Protein AF-A0A7C7CZQ1-F1 (afdb_monomer_lite)

Secondary structure (DSSP, 8-state):
-HHHHHHHHTSSSTTSHHHHHHHHHHTTT-HHHHHHHHHHHHHHHHHHHHHHHHHS--HHHHHHHHHHHHHHHHHH----

F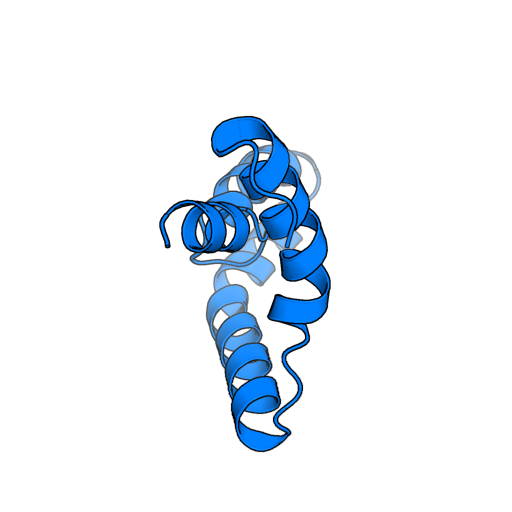oldseek 3Di:
DVLLLVLLLCPCAPPRVVVVVVCVVCCVPPVPVNVCRHVCRVVVVVVQVVCCVVVVNRPSCVVSVVVSQVVCCVPVVDHD

pLDDT: mean 91.72, std 7.41, range [58.0, 97.19]

Sequence (80 aa):
INIALAVFNLIPIPPLDGSQIFSGFMLNRNPDLVMKLQAYGPQILFGIILIGYFTGFSVIWMIMGPLVKMFMFLFSGITL

Structure (mmCIF, N/CA/C/O backbone):
data_AF-A0A7C7CZQ1-F1
#
_entry.id   AF-A0A7C7CZQ1-F1
#
loop_
_atom_site.group_PDB
_atom_site.id
_atom_site.type_symbol
_atom_site.label_atom_id
_atom_site.label_alt_id
_atom_site.label_comp_id
_atom_site.label_asym_id
_atom_site.label_entity_id
_atom_site.label_seq_id
_atom_site.pdbx_PDB_ins_code
_atom_site.Cartn_x
_atom_site.Cartn_y
_atom_site.Cartn_z
_atom_site.occupancy
_atom_site.B_iso_or_equiv
_atom_site.auth_seq_id
_atom_site.auth_comp_id
_atom_site.auth_asym_id
_atom_site.auth_atom_id
_atom_site.pdbx_PDB_model_num
ATOM 1 N N . ILE A 1 1 ? 13.103 -9.556 -8.772 1.00 63.03 1 ILE A N 1
ATOM 2 C CA . ILE A 1 1 ? 11.852 -10.161 -8.240 1.00 63.03 1 ILE A CA 1
ATOM 3 C C . ILE A 1 1 ? 11.548 -9.657 -6.825 1.00 63.03 1 ILE A C 1
ATOM 5 O O . ILE A 1 1 ? 10.495 -9.062 -6.642 1.00 63.03 1 ILE A O 1
ATOM 9 N N . ASN A 1 2 ? 12.474 -9.768 -5.865 1.00 87.69 2 ASN A N 1
ATOM 10 C CA . ASN A 1 2 ? 12.224 -9.381 -4.463 1.00 87.69 2 ASN A CA 1
ATOM 11 C C . ASN A 1 2 ? 11.825 -7.907 -4.254 1.00 87.69 2 ASN A C 1
ATOM 13 O O . ASN A 1 2 ? 10.974 -7.634 -3.420 1.00 87.69 2 ASN A O 1
ATOM 17 N N . ILE A 1 3 ? 12.368 -6.965 -5.039 1.00 90.88 3 ILE A N 1
ATOM 18 C CA . ILE A 1 3 ? 12.016 -5.534 -4.929 1.00 90.88 3 ILE A CA 1
ATOM 19 C C . ILE A 1 3 ? 10.558 -5.276 -5.328 1.00 90.88 3 ILE A C 1
ATOM 21 O O . ILE A 1 3 ? 9.856 -4.542 -4.642 1.00 90.88 3 ILE A O 1
ATOM 25 N N . ALA A 1 4 ? 10.075 -5.902 -6.405 1.00 91.50 4 ALA A N 1
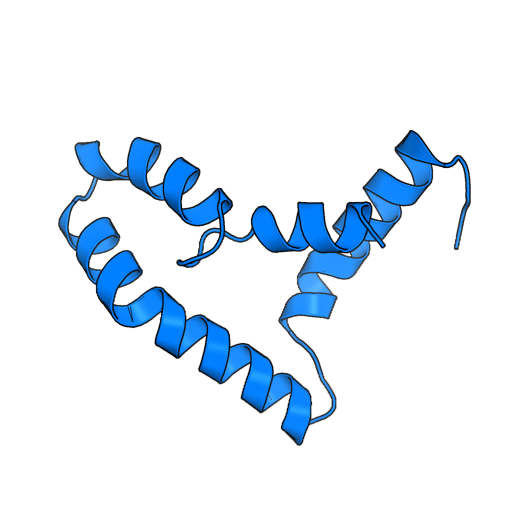ATOM 26 C CA . ALA A 1 4 ? 8.684 -5.748 -6.827 1.00 91.50 4 ALA A CA 1
ATOM 27 C C . ALA A 1 4 ? 7.712 -6.301 -5.773 1.00 91.50 4 ALA A C 1
ATOM 29 O O . ALA A 1 4 ? 6.729 -5.642 -5.454 1.00 91.50 4 ALA A O 1
ATOM 30 N N . LEU A 1 5 ? 8.023 -7.460 -5.182 1.00 93.50 5 LEU A N 1
ATOM 31 C CA . LEU A 1 5 ? 7.225 -8.032 -4.095 1.00 93.50 5 LEU A CA 1
ATOM 32 C C . LEU A 1 5 ? 7.273 -7.164 -2.827 1.00 93.50 5 LEU A C 1
ATOM 34 O O . LEU A 1 5 ? 6.244 -6.946 -2.198 1.00 93.50 5 LEU A O 1
ATOM 38 N N . ALA A 1 6 ? 8.442 -6.618 -2.482 1.00 93.50 6 ALA A N 1
ATOM 39 C CA . ALA A 1 6 ? 8.585 -5.705 -1.351 1.00 93.50 6 ALA A CA 1
ATOM 40 C C . ALA A 1 6 ? 7.723 -4.448 -1.533 1.00 93.50 6 ALA A C 1
ATOM 42 O O . ALA A 1 6 ? 6.982 -4.083 -0.629 1.00 93.50 6 ALA A O 1
ATOM 43 N N . VAL A 1 7 ? 7.754 -3.827 -2.717 1.00 95.06 7 VAL A N 1
ATOM 44 C CA . VAL A 1 7 ? 6.910 -2.663 -3.027 1.00 95.06 7 VAL A CA 1
ATOM 45 C C . VAL A 1 7 ? 5.423 -3.030 -3.024 1.00 95.06 7 VAL A C 1
ATOM 47 O O . VAL A 1 7 ? 4.613 -2.245 -2.542 1.00 95.06 7 VAL A O 1
ATOM 50 N N . PHE A 1 8 ? 5.052 -4.221 -3.504 1.00 95.31 8 PHE A N 1
ATOM 51 C CA . PHE A 1 8 ? 3.669 -4.701 -3.429 1.00 95.31 8 PHE A CA 1
ATOM 52 C C . PHE A 1 8 ? 3.196 -4.798 -1.975 1.00 95.31 8 PHE A C 1
ATOM 54 O O . PHE A 1 8 ? 2.131 -4.288 -1.642 1.00 95.31 8 PHE A O 1
ATOM 61 N N . ASN A 1 9 ? 4.027 -5.353 -1.089 1.00 95.50 9 ASN A N 1
ATOM 62 C CA . ASN A 1 9 ? 3.725 -5.447 0.338 1.00 95.50 9 ASN A CA 1
ATOM 63 C C . ASN A 1 9 ? 3.635 -4.091 1.048 1.00 95.50 9 ASN A C 1
ATOM 65 O O . ASN A 1 9 ? 3.105 -4.047 2.148 1.00 95.50 9 ASN A O 1
ATOM 69 N N . LEU A 1 10 ? 4.078 -2.980 0.450 1.00 94.88 10 LEU A N 1
ATOM 70 C CA . LEU A 1 10 ? 3.904 -1.640 1.030 1.00 94.88 10 LEU A CA 1
ATOM 71 C C . LEU A 1 10 ? 2.516 -1.035 0.776 1.00 94.88 10 LEU A C 1
ATOM 73 O O . LEU A 1 10 ? 2.186 -0.005 1.364 1.00 94.88 10 LEU A O 1
ATOM 77 N N . ILE A 1 11 ? 1.694 -1.641 -0.081 1.00 95.06 11 ILE A N 1
ATOM 78 C CA . ILE A 1 11 ? 0.348 -1.140 -0.367 1.00 95.06 11 ILE A CA 1
ATOM 79 C C . ILE A 1 11 ? -0.518 -1.278 0.903 1.00 95.06 11 ILE A C 1
ATOM 81 O O . ILE A 1 11 ? -0.604 -2.371 1.469 1.00 95.06 11 ILE A O 1
ATOM 85 N N . PRO A 1 12 ? -1.198 -0.209 1.366 1.00 94.19 12 PRO A N 1
ATOM 86 C CA . PRO A 1 12 ? -1.972 -0.218 2.607 1.00 94.19 12 PRO A CA 1
ATOM 87 C C . PRO A 1 12 ? -3.353 -0.876 2.431 1.00 94.19 12 PRO A C 1
ATOM 89 O O . PRO A 1 12 ? -4.379 -0.295 2.773 1.00 94.19 12 PRO A O 1
ATOM 92 N N . ILE A 1 13 ? -3.396 -2.088 1.870 1.00 96.06 13 ILE A N 1
ATOM 93 C CA . ILE A 1 13 ? -4.620 -2.868 1.643 1.00 96.06 13 ILE A CA 1
ATOM 94 C C . ILE A 1 13 ? -4.403 -4.297 2.164 1.00 96.06 13 ILE A C 1
ATOM 96 O O . ILE A 1 13 ? -3.484 -4.971 1.700 1.00 96.06 13 ILE A O 1
ATOM 100 N N . PRO A 1 14 ? -5.215 -4.788 3.116 1.00 95.62 14 PRO A N 1
ATOM 101 C CA . PRO A 1 14 ? -5.121 -6.161 3.601 1.00 95.62 14 PRO A CA 1
ATOM 102 C C . PRO A 1 14 ? -5.273 -7.182 2.464 1.00 95.62 14 PRO A C 1
ATOM 104 O O . PRO A 1 14 ? -6.084 -6.960 1.562 1.00 95.62 14 PRO A O 1
ATOM 107 N N . PRO A 1 15 ? -4.531 -8.304 2.487 1.00 94.62 15 PRO A N 1
ATOM 108 C CA . PRO A 1 15 ? -3.680 -8.807 3.576 1.00 94.62 15 PRO A CA 1
ATOM 109 C C . PRO A 1 15 ? -2.218 -8.314 3.548 1.00 94.62 15 PRO A C 1
ATOM 111 O O . PRO A 1 15 ? -1.382 -8.869 4.252 1.00 94.62 15 PRO A O 1
ATOM 114 N N . LEU A 1 16 ? -1.885 -7.313 2.730 1.00 96.38 16 LEU A N 1
ATOM 115 C CA . LEU A 1 16 ? -0.503 -6.866 2.524 1.00 96.38 16 LEU A CA 1
ATOM 116 C C . LEU A 1 16 ? 0.080 -6.221 3.788 1.00 96.38 16 LEU A C 1
ATOM 118 O O . LEU A 1 16 ? -0.645 -5.588 4.559 1.00 96.38 16 LEU A O 1
ATOM 122 N N . ASP A 1 17 ? 1.393 -6.332 3.985 1.00 95.25 17 ASP A N 1
ATOM 123 C CA . ASP A 1 17 ? 2.058 -5.898 5.224 1.00 95.25 17 ASP A CA 1
ATOM 124 C C . ASP A 1 17 ? 1.878 -4.399 5.520 1.00 95.25 17 ASP A C 1
ATOM 126 O O . ASP A 1 17 ? 1.690 -3.993 6.668 1.00 95.25 17 ASP A O 1
ATOM 130 N N . GLY A 1 18 ? 1.827 -3.562 4.485 1.00 94.25 18 GLY A N 1
ATOM 131 C CA . GLY A 1 18 ? 1.596 -2.122 4.582 1.00 94.25 18 GLY A CA 1
ATOM 132 C C . GLY A 1 18 ? 0.249 -1.783 5.221 1.00 94.25 18 GLY A C 1
ATOM 133 O O . GLY A 1 18 ? 0.108 -0.743 5.867 1.00 94.25 18 GLY A O 1
ATOM 134 N N . SER A 1 19 ? -0.734 -2.684 5.127 1.00 95.62 19 SER A N 1
ATOM 135 C CA . SER A 1 19 ? -2.017 -2.521 5.808 1.00 95.62 19 SER A CA 1
ATOM 136 C C . SER A 1 19 ? -1.911 -2.660 7.323 1.00 95.62 19 SER A C 1
ATOM 138 O O . SER A 1 19 ? -2.666 -2.000 8.035 1.00 95.62 19 SER A O 1
ATOM 140 N N . GLN A 1 20 ? -0.964 -3.453 7.834 1.00 94.12 20 GLN A N 1
ATOM 141 C CA . GLN A 1 20 ? -0.719 -3.588 9.270 1.00 94.12 20 GLN A CA 1
ATOM 142 C C . GLN A 1 20 ? -0.078 -2.315 9.824 1.00 94.12 20 GLN A C 1
ATOM 144 O O . GLN A 1 20 ? -0.493 -1.820 10.871 1.00 94.12 20 GLN A O 1
ATOM 149 N N . ILE A 1 21 ? 0.865 -1.733 9.074 1.00 94.06 21 ILE A N 1
ATOM 150 C CA . ILE A 1 21 ? 1.489 -0.442 9.398 1.00 94.06 21 ILE A CA 1
ATOM 151 C C . ILE A 1 21 ? 0.423 0.658 9.437 1.00 94.06 21 ILE A C 1
ATOM 153 O O . ILE A 1 21 ? 0.311 1.392 10.422 1.00 94.06 21 ILE A O 1
ATOM 157 N N . PHE A 1 22 ? -0.404 0.739 8.390 1.00 94.50 22 PHE A N 1
ATOM 158 C CA . PHE A 1 22 ? -1.506 1.696 8.326 1.00 94.50 22 PHE A CA 1
ATOM 159 C C . PHE A 1 22 ? -2.509 1.484 9.466 1.00 94.50 22 PHE A C 1
ATOM 161 O O . PHE A 1 22 ? -2.894 2.444 10.128 1.00 94.50 22 PHE A O 1
ATOM 168 N N . SER A 1 23 ? -2.893 0.235 9.740 1.00 94.44 23 SER A N 1
ATOM 169 C CA . SER A 1 23 ? -3.827 -0.104 10.818 1.00 94.44 23 SER A CA 1
ATOM 170 C C . SER A 1 23 ? -3.274 0.300 12.181 1.00 94.44 23 SER A C 1
ATOM 172 O O . SER A 1 23 ? -3.991 0.935 12.943 1.00 94.44 23 SER A O 1
ATOM 174 N N . GLY A 1 24 ? -2.001 0.017 12.475 1.00 92.75 24 GLY A N 1
ATOM 175 C CA . GLY A 1 24 ? -1.367 0.410 13.737 1.00 92.75 24 GLY A CA 1
ATOM 176 C C . GLY A 1 24 ? -1.357 1.925 13.953 1.00 92.75 24 GLY A C 1
ATOM 177 O O . GLY A 1 24 ? -1.608 2.395 15.061 1.00 92.75 24 GLY A O 1
ATOM 178 N N . PHE A 1 25 ? -1.145 2.702 12.888 1.00 94.19 25 PHE A N 1
ATOM 179 C CA . PHE A 1 25 ? -1.207 4.163 12.952 1.00 94.19 25 PHE A CA 1
ATOM 180 C C . PHE A 1 25 ? -2.646 4.696 13.063 1.00 94.19 25 PHE A C 1
ATOM 182 O O . PHE A 1 25 ? -2.917 5.631 13.820 1.00 94.19 25 PHE A O 1
ATOM 189 N N . MET A 1 26 ? -3.579 4.110 12.308 1.00 94.25 26 MET A N 1
ATOM 190 C CA . MET A 1 26 ? -4.948 4.607 12.176 1.00 94.25 26 MET A CA 1
ATOM 191 C C . MET A 1 26 ? -5.880 4.110 13.288 1.00 94.25 26 MET A C 1
ATOM 193 O O . MET A 1 26 ? -6.897 4.752 13.525 1.00 94.25 26 MET A O 1
ATOM 197 N N . LEU A 1 27 ? -5.550 3.032 14.008 1.00 92.50 27 LEU A N 1
ATOM 198 C CA . LEU A 1 27 ? -6.418 2.435 15.033 1.00 92.50 27 LEU A CA 1
ATOM 199 C C . LEU A 1 27 ? -6.844 3.448 16.104 1.00 92.50 27 LEU A C 1
ATOM 201 O O . LEU A 1 27 ? -8.016 3.519 16.457 1.00 92.50 27 LEU A O 1
ATOM 205 N N . ASN A 1 28 ? -5.909 4.289 16.553 1.00 93.12 28 ASN A N 1
ATOM 206 C CA . ASN A 1 28 ? -6.168 5.316 17.568 1.00 93.12 28 ASN A CA 1
ATOM 207 C C . ASN A 1 28 ? -6.908 6.546 17.017 1.00 93.12 28 ASN A C 1
ATOM 209 O O . ASN A 1 28 ? -7.441 7.343 17.783 1.00 93.12 28 ASN A O 1
ATOM 213 N N . ARG A 1 29 ? -6.897 6.745 15.693 1.00 94.12 29 ARG A N 1
ATOM 214 C CA . ARG A 1 29 ? -7.525 7.892 15.019 1.00 94.12 29 ARG A CA 1
ATOM 215 C C . ARG A 1 29 ? -8.931 7.552 14.534 1.00 94.12 29 ARG A C 1
ATOM 217 O O . ARG A 1 29 ? -9.816 8.395 14.611 1.00 94.12 29 ARG A O 1
ATOM 224 N N . ASN A 1 30 ? -9.107 6.362 13.961 1.00 94.94 30 ASN A N 1
ATOM 225 C CA . ASN A 1 30 ? -10.348 5.935 13.334 1.00 94.94 30 ASN A CA 1
ATOM 226 C C . ASN A 1 30 ? -10.447 4.392 13.245 1.00 94.94 30 ASN A C 1
ATOM 228 O O . ASN A 1 30 ? -10.141 3.808 12.197 1.00 94.94 30 ASN A O 1
ATOM 232 N N . PRO A 1 31 ? -10.862 3.714 14.330 1.00 93.94 31 PRO A N 1
ATOM 233 C CA . PRO A 1 31 ? -10.911 2.251 14.392 1.00 93.94 31 PRO A CA 1
ATOM 234 C C . PRO A 1 31 ? -11.935 1.646 13.420 1.00 93.94 31 PRO A C 1
ATOM 236 O O . PRO A 1 31 ? -11.692 0.577 12.859 1.00 93.94 31 PRO A O 1
ATOM 239 N N . ASP A 1 32 ? -13.030 2.357 13.137 1.00 96.25 32 ASP A N 1
ATOM 240 C CA . ASP A 1 32 ? -14.059 1.903 12.195 1.00 96.25 32 ASP A CA 1
ATOM 241 C C . ASP A 1 32 ? -13.513 1.762 10.770 1.00 96.25 32 ASP A C 1
ATOM 243 O O . ASP A 1 32 ? -13.875 0.832 10.043 1.00 96.25 32 ASP A O 1
ATOM 247 N N . LEU A 1 33 ? -12.622 2.673 10.357 1.00 93.88 33 LEU A N 1
ATOM 248 C CA . LEU A 1 33 ? -11.953 2.571 9.061 1.00 93.88 33 LEU A CA 1
ATOM 249 C C . LEU A 1 33 ? -11.030 1.357 9.008 1.00 93.88 33 LEU A C 1
ATOM 251 O O . LEU A 1 33 ? -11.015 0.665 7.994 1.00 93.88 33 LEU A O 1
ATOM 255 N N . VAL A 1 34 ? -10.301 1.077 10.090 1.00 95.56 34 VAL A N 1
ATOM 256 C CA . VAL A 1 34 ? -9.420 -0.094 10.175 1.00 95.56 34 VAL A CA 1
ATOM 257 C C . VAL A 1 34 ? -10.229 -1.386 10.071 1.00 95.56 34 VAL A C 1
ATOM 259 O O . VAL A 1 34 ? -9.889 -2.241 9.257 1.00 95.56 34 VAL A O 1
ATOM 262 N N . MET A 1 35 ? -11.342 -1.506 10.803 1.00 95.50 35 MET A N 1
ATOM 263 C CA . MET A 1 35 ? -12.223 -2.678 10.715 1.00 95.50 35 MET A CA 1
ATOM 264 C C . MET A 1 35 ? -12.789 -2.878 9.307 1.00 95.50 35 MET A C 1
ATOM 266 O O . MET A 1 35 ? -12.752 -3.988 8.777 1.00 95.50 35 MET A O 1
ATOM 270 N N . LYS A 1 36 ? -13.290 -1.812 8.671 1.00 94.88 36 LYS A N 1
ATOM 271 C CA . LYS A 1 36 ? -13.805 -1.892 7.295 1.00 94.88 36 LYS A CA 1
ATOM 272 C C . LYS A 1 36 ? -12.705 -2.278 6.312 1.00 94.88 36 LYS A C 1
ATOM 274 O O . LYS A 1 36 ? -12.926 -3.126 5.453 1.00 94.88 36 LYS A O 1
ATOM 279 N N . LEU A 1 37 ? -11.519 -1.691 6.449 1.00 94.44 37 LEU A N 1
ATOM 280 C CA . LEU A 1 37 ? -10.382 -2.001 5.594 1.00 94.44 37 LEU A CA 1
ATOM 281 C C . LEU A 1 37 ? -9.937 -3.461 5.759 1.00 94.44 37 LEU A C 1
ATOM 283 O O . LEU A 1 37 ? -9.652 -4.110 4.761 1.00 94.44 37 LEU A O 1
ATOM 287 N N . GLN A 1 38 ? -9.935 -4.006 6.978 1.00 94.44 38 GLN A N 1
ATOM 288 C CA . GLN A 1 38 ? -9.646 -5.424 7.230 1.00 94.44 38 GLN A CA 1
ATOM 289 C C . GLN A 1 38 ? -10.707 -6.356 6.639 1.00 94.44 38 GLN A C 1
ATOM 291 O O . GLN A 1 38 ? -10.359 -7.368 6.038 1.00 94.44 38 GLN A O 1
ATOM 296 N N . ALA A 1 39 ? -11.987 -6.000 6.763 1.00 96.12 39 ALA A N 1
ATOM 297 C CA . ALA A 1 39 ? -13.091 -6.828 6.287 1.00 96.12 39 ALA A CA 1
ATOM 298 C C . ALA A 1 39 ? -13.240 -6.839 4.757 1.00 96.12 39 ALA A C 1
ATOM 300 O O . ALA A 1 39 ? -13.622 -7.866 4.199 1.00 96.12 39 ALA A O 1
ATOM 301 N N . TYR A 1 40 ? -12.975 -5.710 4.089 1.00 96.94 40 TYR A N 1
ATOM 302 C CA . TYR A 1 40 ? -13.175 -5.543 2.642 1.00 96.94 40 TYR 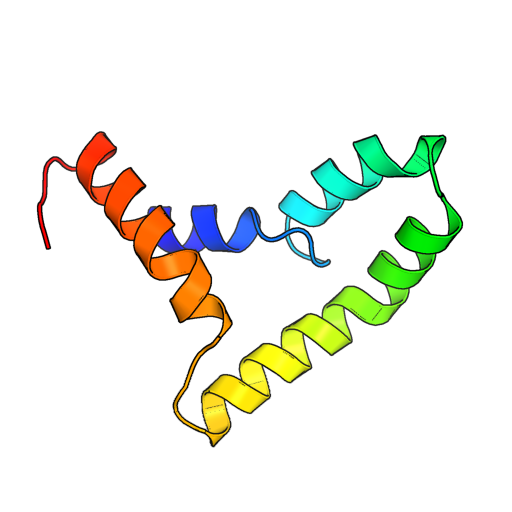A CA 1
ATOM 303 C C . TYR A 1 40 ? -11.874 -5.481 1.833 1.00 96.94 40 TYR A C 1
ATOM 305 O O . TYR A 1 40 ? -11.910 -5.568 0.605 1.00 96.94 40 TYR A O 1
ATOM 313 N N . GLY A 1 41 ? -10.726 -5.320 2.492 1.00 95.62 41 GLY A N 1
ATOM 314 C CA . GLY A 1 41 ? -9.411 -5.186 1.865 1.00 95.62 41 GLY A CA 1
ATOM 315 C C . GLY A 1 41 ? -9.084 -6.305 0.878 1.00 95.62 41 GLY A C 1
ATOM 316 O O . GLY A 1 41 ? -8.794 -5.991 -0.279 1.00 95.62 41 GLY A O 1
ATOM 317 N N . PRO A 1 42 ? -9.209 -7.591 1.265 1.00 96.06 42 PRO A N 1
ATOM 318 C CA . PRO A 1 42 ? -8.927 -8.703 0.362 1.00 96.06 42 PRO A CA 1
ATOM 319 C C . PRO A 1 42 ? -9.792 -8.678 -0.906 1.00 96.06 42 PRO A C 1
ATOM 321 O O . PRO A 1 42 ? -9.291 -8.903 -2.005 1.00 96.06 42 PRO A O 1
ATOM 324 N N . GLN A 1 43 ? -11.080 -8.350 -0.773 1.00 97.19 43 GLN A N 1
ATOM 325 C CA . GLN A 1 43 ? -12.035 -8.271 -1.878 1.00 97.19 43 GLN A CA 1
ATOM 326 C C . GLN A 1 43 ? -11.703 -7.105 -2.815 1.00 97.19 43 GLN A C 1
ATOM 328 O O . GLN A 1 43 ? -11.752 -7.266 -4.034 1.00 97.19 43 GLN A O 1
ATOM 333 N N . ILE A 1 44 ? -11.326 -5.947 -2.261 1.00 95.31 44 ILE A N 1
ATOM 334 C CA . ILE A 1 44 ? -10.897 -4.775 -3.035 1.00 95.31 44 ILE A CA 1
ATOM 335 C C . ILE A 1 44 ? -9.613 -5.093 -3.803 1.00 95.31 44 ILE A C 1
ATOM 337 O O . ILE A 1 44 ? -9.551 -4.862 -5.010 1.00 95.31 44 ILE A O 1
ATOM 341 N N . LEU A 1 45 ? -8.605 -5.658 -3.130 1.00 95.38 45 LEU A N 1
ATOM 342 C CA . LEU A 1 45 ? -7.336 -6.022 -3.755 1.00 95.38 45 LEU A CA 1
ATOM 343 C C . LEU A 1 45 ? -7.556 -7.012 -4.901 1.00 95.38 45 LEU A C 1
ATOM 345 O O . LEU A 1 45 ? -7.056 -6.805 -6.007 1.00 95.38 45 LEU A O 1
ATOM 349 N N . PHE A 1 46 ? -8.350 -8.054 -4.655 1.00 95.62 46 PHE A N 1
ATOM 350 C CA . PHE A 1 46 ? -8.690 -9.047 -5.664 1.00 95.62 46 PHE A CA 1
ATOM 351 C C . PHE A 1 46 ? -9.436 -8.427 -6.850 1.00 95.62 46 PHE A C 1
ATOM 353 O O . PHE A 1 46 ? -9.078 -8.683 -7.998 1.00 95.62 46 PHE A O 1
ATOM 360 N N . GLY A 1 47 ? -10.411 -7.551 -6.593 1.00 95.75 47 GLY A N 1
ATOM 361 C CA . GLY A 1 47 ? -11.133 -6.826 -7.637 1.00 95.75 47 GLY A CA 1
ATOM 362 C C . GLY A 1 47 ? -10.211 -5.983 -8.520 1.00 95.75 47 GLY A C 1
ATOM 363 O O . GLY A 1 47 ? -10.307 -6.051 -9.743 1.00 95.75 47 GLY A O 1
ATOM 364 N N . ILE A 1 48 ? -9.267 -5.246 -7.927 1.00 94.62 48 ILE A N 1
ATOM 365 C CA . ILE A 1 48 ? -8.293 -4.439 -8.680 1.00 94.62 48 ILE A CA 1
ATOM 366 C C . ILE A 1 48 ? -7.388 -5.331 -9.542 1.00 94.62 48 ILE A C 1
ATOM 368 O O . ILE A 1 48 ? -7.137 -5.008 -10.705 1.00 94.62 48 ILE A O 1
ATOM 372 N N . ILE A 1 49 ? -6.919 -6.460 -9.000 1.00 94.06 49 ILE A N 1
ATOM 373 C CA . ILE A 1 49 ? -6.097 -7.422 -9.748 1.00 94.06 49 ILE A CA 1
ATOM 374 C C . ILE A 1 49 ? -6.886 -7.998 -10.928 1.00 94.06 49 ILE A C 1
ATOM 376 O O . ILE A 1 49 ? -6.367 -8.032 -12.043 1.00 94.06 49 ILE A O 1
ATOM 380 N N . LEU A 1 50 ? -8.141 -8.403 -10.712 1.00 95.50 50 LEU A N 1
ATOM 381 C CA . LEU A 1 50 ? -8.999 -8.932 -11.772 1.00 95.50 50 LEU A CA 1
ATOM 382 C C . LEU A 1 50 ? -9.270 -7.900 -12.864 1.00 95.50 50 LEU A C 1
ATOM 384 O O . LEU A 1 50 ? -9.171 -8.226 -14.044 1.00 95.50 50 LEU A O 1
ATOM 388 N N . ILE A 1 51 ? -9.565 -6.651 -12.497 1.00 95.00 51 ILE A N 1
ATOM 389 C CA . ILE A 1 51 ? -9.740 -5.569 -13.472 1.00 95.00 51 ILE A CA 1
ATOM 390 C C . ILE A 1 51 ? -8.472 -5.418 -14.314 1.00 95.00 51 ILE A C 1
ATOM 392 O O . ILE A 1 51 ? -8.559 -5.362 -15.540 1.00 95.00 51 ILE A O 1
ATOM 396 N N . GLY A 1 52 ? -7.295 -5.410 -13.683 1.00 93.38 52 GLY A N 1
ATOM 397 C CA . GLY A 1 52 ? -6.025 -5.338 -14.403 1.00 93.38 52 GLY A CA 1
ATOM 398 C C . GLY A 1 52 ? -5.781 -6.534 -15.321 1.00 93.38 52 GLY A C 1
ATOM 399 O O . GLY A 1 52 ? -5.275 -6.362 -16.427 1.00 93.38 52 GLY A O 1
ATOM 400 N N . TYR A 1 53 ? -6.196 -7.727 -14.898 1.00 92.81 53 TYR A N 1
ATOM 401 C CA . TYR A 1 53 ? -6.104 -8.946 -15.695 1.00 92.81 53 TYR A CA 1
ATOM 402 C C . TYR A 1 53 ? -7.002 -8.899 -16.940 1.00 92.81 53 TYR A C 1
ATOM 404 O O . TYR A 1 53 ? -6.536 -9.197 -18.035 1.00 92.81 53 TYR A O 1
ATOM 412 N N . PHE A 1 54 ? -8.264 -8.477 -16.802 1.00 95.19 54 PHE A N 1
ATOM 413 C CA . PHE A 1 54 ? -9.210 -8.430 -17.923 1.00 95.19 54 PHE A CA 1
ATOM 414 C C . PHE A 1 54 ? -8.969 -7.263 -18.883 1.00 95.19 54 PHE A C 1
ATOM 416 O O . PHE A 1 54 ? -9.160 -7.409 -20.087 1.00 95.19 54 PHE A O 1
ATOM 423 N N . THR A 1 55 ? -8.573 -6.098 -18.368 1.00 93.06 55 THR A N 1
ATOM 424 C CA . THR A 1 55 ? -8.351 -4.895 -19.191 1.00 93.06 55 THR A CA 1
ATOM 425 C C . THR A 1 55 ? -6.949 -4.837 -19.796 1.00 93.06 55 THR A C 1
ATOM 427 O O . THR A 1 55 ? -6.702 -4.027 -20.686 1.00 93.06 55 THR A O 1
ATOM 430 N N . GLY A 1 56 ? -6.010 -5.647 -19.293 1.00 90.50 56 GLY A N 1
ATOM 431 C CA . GLY A 1 56 ? -4.582 -5.533 -19.600 1.00 90.50 56 GLY A CA 1
ATOM 432 C C . GLY A 1 56 ? -3.906 -4.313 -18.957 1.00 90.50 56 GLY A C 1
ATOM 433 O O . GLY A 1 56 ? -2.699 -4.130 -19.115 1.00 90.50 56 GLY A O 1
ATOM 434 N N . PHE A 1 57 ? -4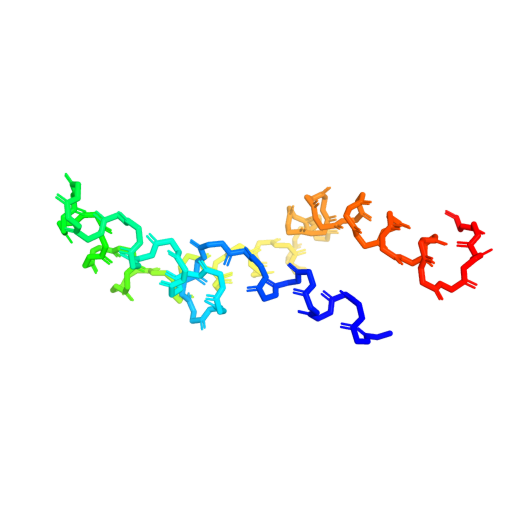.650 -3.482 -18.216 1.00 90.38 57 PHE A N 1
ATOM 435 C CA . PHE A 1 57 ? -4.148 -2.274 -17.569 1.00 90.38 57 PHE A CA 1
ATOM 436 C C . PHE A 1 57 ? -4.107 -2.435 -16.045 1.00 90.38 57 PHE A C 1
ATOM 438 O O . PHE A 1 57 ? -5.116 -2.327 -15.350 1.00 90.38 57 PHE A O 1
ATOM 445 N N . SER A 1 58 ? -2.914 -2.667 -15.497 1.00 91.31 58 SER A N 1
ATOM 446 C CA . SER A 1 58 ? -2.730 -2.830 -14.051 1.00 91.31 58 SER A CA 1
ATOM 447 C C . SER A 1 58 ? -2.531 -1.485 -13.347 1.00 91.31 58 SER A C 1
ATOM 449 O O . SER A 1 58 ? -1.431 -0.928 -13.339 1.00 91.31 58 SER A O 1
ATOM 451 N N . VAL A 1 59 ? -3.585 -0.997 -12.682 1.00 89.81 59 VAL A N 1
ATOM 452 C CA . VAL A 1 59 ? -3.527 0.189 -11.799 1.00 89.81 59 VAL A CA 1
ATOM 453 C C . VAL A 1 59 ? -2.469 0.009 -10.704 1.00 89.81 59 VAL A C 1
ATOM 455 O O . VAL A 1 59 ? -1.739 0.940 -10.373 1.00 89.81 59 VAL A O 1
ATOM 458 N N . ILE A 1 60 ? -2.335 -1.215 -10.184 1.00 92.44 60 ILE A N 1
ATOM 459 C CA . ILE A 1 60 ? -1.316 -1.565 -9.188 1.00 92.44 60 ILE A CA 1
ATOM 460 C C . ILE A 1 60 ? 0.082 -1.308 -9.757 1.00 92.44 60 ILE A C 1
ATOM 462 O O . ILE A 1 60 ? 0.894 -0.644 -9.116 1.00 92.44 60 ILE A O 1
ATOM 466 N N . TRP A 1 61 ? 0.359 -1.767 -10.982 1.00 92.38 61 TRP A N 1
ATOM 467 C CA . TRP A 1 61 ? 1.661 -1.557 -11.616 1.00 92.38 61 TRP A CA 1
ATOM 468 C C . TRP A 1 61 ? 1.930 -0.089 -11.955 1.00 92.38 61 TRP A C 1
ATOM 470 O O . TRP A 1 61 ? 3.073 0.349 -11.864 1.00 92.38 61 TRP A O 1
ATOM 480 N N . MET A 1 62 ? 0.899 0.693 -12.285 1.00 92.25 62 MET A N 1
ATOM 481 C CA . MET A 1 62 ? 1.039 2.134 -12.521 1.00 92.25 62 MET A CA 1
ATOM 482 C C . MET A 1 62 ? 1.609 2.860 -11.292 1.00 92.25 62 MET A C 1
ATOM 484 O O . MET A 1 62 ? 2.478 3.718 -11.432 1.00 92.25 62 MET A O 1
ATOM 488 N N . ILE A 1 63 ? 1.158 2.485 -10.092 1.00 91.75 63 ILE A N 1
ATOM 489 C CA . ILE A 1 63 ? 1.627 3.070 -8.827 1.00 91.75 63 ILE A CA 1
ATOM 490 C C . ILE A 1 63 ? 2.956 2.442 -8.392 1.00 91.75 63 ILE A C 1
ATOM 492 O O . ILE A 1 63 ? 3.872 3.142 -7.962 1.00 91.75 63 ILE A O 1
ATOM 496 N N . MET A 1 64 ? 3.088 1.119 -8.512 1.00 93.94 64 MET A N 1
ATOM 497 C CA . MET A 1 64 ? 4.292 0.410 -8.083 1.00 93.94 64 MET A CA 1
ATOM 498 C C . MET A 1 64 ? 5.499 0.667 -8.985 1.00 93.94 64 MET A C 1
ATOM 500 O O . MET A 1 64 ? 6.618 0.713 -8.489 1.00 93.94 64 MET A O 1
ATOM 504 N N . GLY A 1 65 ? 5.307 0.814 -10.295 1.00 93.25 65 GLY A N 1
ATOM 505 C CA . GLY A 1 65 ? 6.376 0.886 -11.293 1.00 93.25 65 GLY A CA 1
ATOM 506 C C . GLY A 1 65 ? 7.453 1.929 -10.972 1.00 93.25 65 GLY A C 1
ATOM 507 O O . GLY A 1 65 ? 8.630 1.564 -10.927 1.00 93.25 65 GLY A O 1
ATOM 508 N N . PRO A 1 66 ? 7.095 3.195 -10.683 1.00 92.19 66 PRO A N 1
ATOM 509 C CA . PRO A 1 66 ? 8.055 4.219 -10.270 1.00 92.19 66 PRO A CA 1
ATOM 510 C C . PRO A 1 66 ? 8.830 3.846 -9.000 1.00 92.19 66 PRO A C 1
ATOM 512 O O . PRO A 1 66 ? 10.048 4.009 -8.955 1.00 92.19 66 PRO A O 1
ATOM 515 N N . LEU A 1 67 ? 8.148 3.291 -7.991 1.00 92.56 67 LEU A N 1
ATOM 516 C CA . LEU A 1 67 ? 8.769 2.874 -6.729 1.00 92.56 67 LEU A CA 1
ATOM 517 C C . LEU A 1 67 ? 9.734 1.705 -6.943 1.00 92.56 67 LEU A C 1
ATOM 519 O O . LEU A 1 67 ? 10.857 1.724 -6.446 1.00 92.56 67 LEU A O 1
ATOM 523 N N . VAL A 1 68 ? 9.330 0.710 -7.735 1.00 93.06 68 VAL A N 1
ATOM 524 C CA . VAL A 1 68 ? 10.183 -0.424 -8.100 1.00 93.06 68 VAL A CA 1
ATOM 525 C C . VAL A 1 68 ? 11.413 0.059 -8.858 1.00 93.06 68 VAL A C 1
ATOM 527 O O . VAL A 1 68 ? 12.515 -0.355 -8.515 1.00 93.06 68 VAL A O 1
ATOM 530 N N . LYS A 1 69 ? 11.257 0.957 -9.840 1.00 91.69 69 LYS A N 1
ATOM 531 C CA . LYS A 1 69 ? 12.387 1.539 -10.580 1.00 91.69 69 LYS A CA 1
ATOM 532 C C . LYS A 1 69 ? 13.337 2.304 -9.662 1.00 91.69 69 LYS A C 1
ATOM 534 O O . LYS A 1 69 ? 14.544 2.111 -9.765 1.00 91.69 69 LYS A O 1
ATOM 539 N N . MET A 1 70 ? 12.808 3.105 -8.737 1.00 90.62 70 MET A N 1
ATOM 540 C CA . MET A 1 70 ? 13.609 3.818 -7.741 1.00 90.62 70 MET A CA 1
ATOM 541 C C . MET A 1 70 ? 14.433 2.844 -6.888 1.00 90.62 70 MET A C 1
ATOM 543 O O . MET A 1 70 ? 15.646 2.995 -6.788 1.00 90.6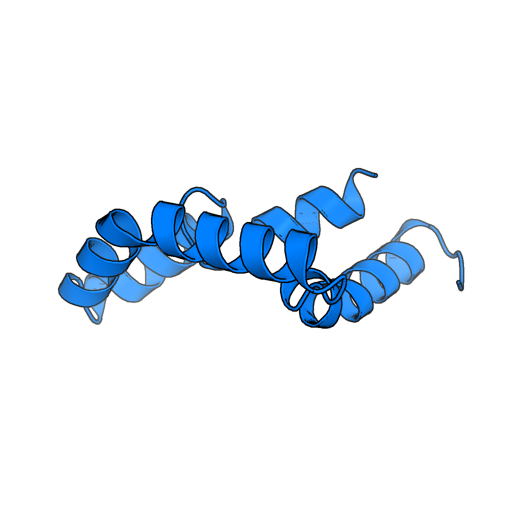2 70 MET A O 1
ATOM 547 N N . PHE A 1 71 ? 13.812 1.815 -6.307 1.00 89.75 71 PHE A N 1
ATOM 548 C CA . PHE A 1 71 ? 14.530 0.841 -5.481 1.00 89.75 71 PHE A CA 1
ATOM 549 C C . PHE A 1 71 ? 15.508 -0.023 -6.288 1.00 89.75 71 PHE A C 1
ATOM 551 O O . PHE A 1 71 ? 16.600 -0.317 -5.810 1.00 89.75 71 PHE A O 1
ATOM 558 N N . MET A 1 72 ? 15.156 -0.403 -7.517 1.00 89.88 72 MET A N 1
ATOM 559 C CA . MET A 1 72 ? 16.064 -1.096 -8.438 1.00 89.88 72 MET A CA 1
ATOM 560 C C . MET A 1 72 ? 17.298 -0.243 -8.744 1.00 89.88 72 MET A C 1
ATOM 562 O O . MET A 1 72 ? 18.414 -0.754 -8.691 1.00 89.88 72 MET A O 1
ATOM 566 N N . PHE A 1 73 ? 17.116 1.054 -8.994 1.00 89.31 73 PHE A N 1
ATOM 567 C CA . PHE A 1 73 ? 18.221 1.985 -9.196 1.00 89.31 73 PHE A CA 1
ATOM 568 C C . PHE A 1 73 ? 19.105 2.086 -7.946 1.00 89.31 73 PHE A C 1
ATOM 570 O O . PHE A 1 73 ? 20.318 1.926 -8.044 1.00 89.31 73 PHE A O 1
ATOM 577 N N . LEU A 1 74 ? 18.501 2.270 -6.767 1.00 89.69 74 LEU A N 1
ATOM 578 C CA . LEU A 1 74 ? 19.229 2.423 -5.503 1.00 89.69 74 LEU A CA 1
ATOM 579 C C . LEU A 1 74 ? 20.039 1.179 -5.116 1.00 89.69 74 LEU A C 1
ATOM 581 O O . LEU A 1 74 ? 21.174 1.309 -4.668 1.00 89.69 74 LEU A O 1
ATOM 585 N N . PHE A 1 75 ? 19.463 -0.016 -5.261 1.00 87.06 75 PHE A N 1
ATOM 586 C CA . PHE A 1 75 ? 20.080 -1.250 -4.764 1.00 87.06 75 PHE A CA 1
ATOM 587 C C . PHE A 1 75 ? 20.870 -2.022 -5.815 1.00 87.06 75 PHE A C 1
ATOM 589 O O . PHE A 1 75 ? 21.801 -2.740 -5.464 1.00 87.06 75 PHE A O 1
ATOM 596 N N . SER A 1 76 ? 20.497 -1.912 -7.090 1.00 83.06 76 SER A N 1
ATOM 597 C CA . SER A 1 76 ? 21.137 -2.662 -8.170 1.00 83.06 76 SER A CA 1
ATOM 598 C C . SER A 1 76 ? 22.033 -1.792 -9.050 1.00 83.06 76 SER A C 1
ATOM 600 O O . SER A 1 76 ? 22.815 -2.349 -9.815 1.00 83.06 76 SER A O 1
ATOM 602 N N . GLY A 1 77 ? 21.908 -0.460 -8.996 1.00 76.62 77 GLY A N 1
ATOM 603 C CA . GLY A 1 77 ? 22.628 0.456 -9.889 1.00 76.62 77 GLY A CA 1
ATOM 604 C C . GLY A 1 77 ? 22.228 0.336 -11.365 1.00 76.62 77 GLY A C 1
ATOM 605 O O . GLY A 1 77 ? 22.919 0.871 -12.227 1.00 76.62 77 GLY A O 1
ATOM 606 N N . ILE A 1 78 ? 21.137 -0.378 -11.67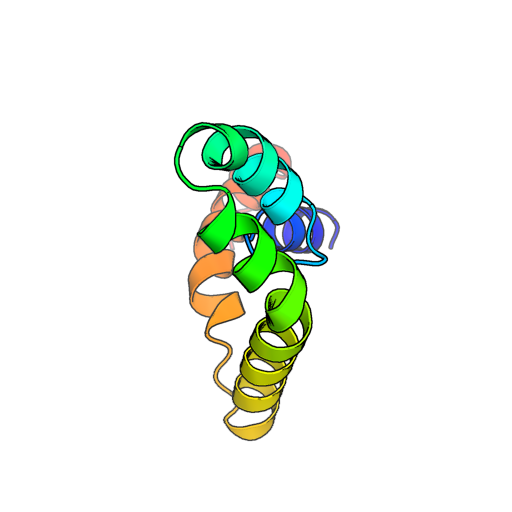2 1.00 68.69 78 ILE A N 1
ATOM 607 C CA . ILE A 1 78 ? 20.672 -0.624 -13.042 1.00 68.69 78 ILE A CA 1
ATOM 608 C C . ILE A 1 78 ? 19.576 0.385 -13.382 1.00 68.69 78 ILE A C 1
ATOM 610 O O . ILE A 1 78 ? 18.527 0.423 -12.736 1.00 68.69 78 ILE A O 1
ATOM 614 N N . THR A 1 79 ? 19.810 1.174 -14.426 1.00 60.31 79 THR A N 1
ATOM 615 C CA . THR A 1 79 ? 18.809 2.024 -15.079 1.00 60.31 79 THR A CA 1
ATOM 616 C C . THR A 1 79 ? 18.063 1.196 -16.128 1.00 60.31 79 THR A C 1
ATOM 618 O O . THR A 1 79 ? 18.704 0.576 -16.975 1.00 60.31 79 THR A O 1
ATOM 621 N N . LEU A 1 80 ? 16.726 1.162 -16.065 1.00 58.00 80 LEU A N 1
ATOM 622 C CA . LEU A 1 80 ? 15.859 0.432 -17.004 1.00 58.00 80 LEU A CA 1
ATOM 623 C C . LEU A 1 80 ? 14.827 1.356 -17.656 1.00 58.00 80 LEU A C 1
ATOM 625 O O . LEU A 1 80 ? 14.005 1.972 -16.922 1.00 58.00 80 LEU A O 1
#

Radius of gyration: 14.54 Å; chains: 1; bounding box: 37×18×37 Å